Protein AF-A0A4D7AHK2-F1 (afdb_monomer_lite)

Secondary structure (DSSP, 8-state):
-HHHHHHHHHHHHHHHHHHT-SS--HHHHHHHHHHHHHHHHHHHHHHHHHS---TT-SSS-TTSSSS--S-TTS-----------S----SS------HHHHHHHHHHHHHHHHHH--SHHHHHHHHHHHHHHT--

Structure (mmCIF, N/CA/C/O backbone):
data_AF-A0A4D7AHK2-F1
#
_entry.id   AF-A0A4D7AHK2-F1
#
loop_
_atom_site.group_PDB
_atom_site.id
_atom_site.type_symbol
_atom_site.label_atom_id
_atom_site.label_alt_id
_atom_site.label_comp_id
_atom_site.label_asym_id
_atom_site.label_entity_id
_atom_site.label_seq_id
_atom_site.pdbx_PDB_ins_code
_atom_site.Cartn_x
_atom_site.Cartn_y
_atom_site.Cartn_z
_atom_site.occupancy
_atom_site.B_iso_or_equiv
_atom_site.auth_seq_id
_atom_site.auth_comp_id
_atom_site.auth_asym_id
_atom_site.auth_atom_id
_atom_site.pdbx_PDB_model_num
ATOM 1 N N . MET A 1 1 ? 18.228 0.785 9.293 1.00 65.75 1 MET A N 1
ATOM 2 C CA . MET A 1 1 ? 17.092 -0.030 9.765 1.00 65.75 1 MET A CA 1
ATOM 3 C C . MET A 1 1 ? 16.316 0.614 10.901 1.00 65.75 1 MET A C 1
ATOM 5 O O . MET A 1 1 ? 15.099 0.558 10.836 1.00 65.75 1 MET A O 1
ATOM 9 N N . GLU A 1 2 ? 16.960 1.262 11.881 1.00 77.50 2 GLU A N 1
ATOM 10 C CA . GLU A 1 2 ? 16.286 1.910 13.032 1.00 77.50 2 GLU A CA 1
ATOM 11 C C . GLU A 1 2 ? 15.077 2.778 12.631 1.00 77.50 2 GLU A C 1
ATOM 13 O O . GLU A 1 2 ? 13.980 2.563 13.126 1.00 77.50 2 GLU A O 1
ATOM 18 N N . TYR A 1 3 ? 15.211 3.618 11.600 1.00 87.62 3 TYR A N 1
ATOM 19 C CA . TYR A 1 3 ? 14.105 4.451 11.108 1.00 87.62 3 TYR A CA 1
ATOM 20 C C . TYR A 1 3 ? 12.855 3.685 10.628 1.00 87.62 3 TYR A C 1
ATOM 22 O O . TYR A 1 3 ? 11.749 4.209 10.745 1.00 87.62 3 TYR A O 1
ATOM 30 N N . LEU A 1 4 ? 13.001 2.476 10.068 1.00 88.38 4 LEU A N 1
ATOM 31 C CA . LEU A 1 4 ? 11.856 1.654 9.644 1.00 88.38 4 LEU A CA 1
ATOM 32 C C . LEU A 1 4 ? 11.177 0.992 10.845 1.00 88.38 4 LEU A C 1
ATOM 34 O O . LEU A 1 4 ? 9.948 0.946 10.894 1.00 88.38 4 LEU A O 1
ATOM 38 N N . TYR A 1 5 ? 11.965 0.542 11.825 1.00 88.50 5 TYR A N 1
ATOM 39 C CA . TYR A 1 5 ? 11.455 0.045 13.102 1.00 88.50 5 TYR A CA 1
ATOM 40 C C . TYR A 1 5 ? 10.688 1.150 13.851 1.00 88.50 5 TYR A C 1
ATOM 42 O O . TYR A 1 5 ? 9.548 0.927 14.258 1.00 88.50 5 TYR A O 1
ATOM 50 N N . ASP A 1 6 ? 11.241 2.364 13.921 1.00 93.25 6 ASP A N 1
ATOM 51 C CA . ASP A 1 6 ? 10.586 3.532 14.525 1.00 93.25 6 ASP A CA 1
ATOM 52 C C . ASP A 1 6 ? 9.291 3.911 13.799 1.00 93.25 6 ASP A C 1
ATOM 54 O O . ASP A 1 6 ? 8.287 4.274 14.418 1.00 93.25 6 ASP A O 1
ATOM 58 N N . LEU A 1 7 ? 9.301 3.853 12.462 1.00 94.25 7 LEU A N 1
ATOM 59 C CA . LEU A 1 7 ? 8.115 4.114 11.652 1.00 94.25 7 LEU A CA 1
ATOM 60 C C . LEU A 1 7 ? 7.030 3.072 11.928 1.00 94.25 7 LEU A C 1
ATOM 62 O O . LEU A 1 7 ? 5.875 3.440 12.140 1.00 94.25 7 LEU A O 1
ATOM 66 N N . LYS A 1 8 ? 7.396 1.786 11.963 1.00 92.50 8 LYS A N 1
ATOM 67 C CA . LYS A 1 8 ? 6.474 0.700 12.298 1.00 92.50 8 LYS A CA 1
ATOM 68 C C . LYS A 1 8 ? 5.869 0.902 13.684 1.00 92.50 8 LYS A C 1
ATOM 70 O O . LYS A 1 8 ? 4.656 0.794 13.827 1.00 92.50 8 LYS A O 1
ATOM 75 N N . GLU A 1 9 ? 6.681 1.235 14.685 1.00 94.88 9 GLU A N 1
ATOM 76 C CA . GLU A 1 9 ? 6.201 1.462 16.051 1.00 94.88 9 GLU A CA 1
ATOM 77 C C . GLU A 1 9 ? 5.181 2.608 16.111 1.00 94.88 9 GLU A C 1
ATOM 79 O O . GLU A 1 9 ? 4.125 2.465 16.727 1.00 94.88 9 GLU A O 1
ATOM 84 N N . LYS A 1 10 ? 5.449 3.725 15.422 1.00 96.69 10 LYS A N 1
ATOM 85 C CA . LYS A 1 10 ? 4.507 4.854 15.337 1.00 96.69 10 LYS A CA 1
ATOM 86 C C . LYS A 1 10 ? 3.188 4.455 14.678 1.00 96.69 10 LYS A C 1
ATOM 88 O O . LYS A 1 10 ? 2.130 4.817 15.180 1.00 96.69 10 LYS A O 1
ATOM 93 N N . LEU A 1 11 ? 3.242 3.688 13.589 1.00 95.44 11 LEU A N 1
ATOM 94 C CA . LEU A 1 11 ? 2.043 3.204 12.900 1.00 95.44 11 LEU A CA 1
ATOM 95 C C . LEU A 1 11 ? 1.234 2.226 13.766 1.00 95.44 11 LEU A C 1
ATOM 97 O O . LEU A 1 11 ? 0.007 2.283 13.755 1.00 95.44 11 LEU A O 1
ATOM 101 N N . CYS A 1 12 ? 1.899 1.356 14.531 1.00 95.38 12 CYS A N 1
ATOM 102 C CA . CYS A 1 12 ? 1.232 0.460 15.476 1.00 95.38 12 CYS A CA 1
ATOM 103 C C . CYS A 1 12 ? 0.538 1.237 16.601 1.00 95.38 12 CYS A C 1
ATOM 105 O O . CYS A 1 12 ? -0.609 0.932 16.910 1.00 95.38 12 CYS A O 1
ATOM 107 N N . LYS A 1 13 ? 1.189 2.263 17.166 1.00 96.19 13 LYS A N 1
ATOM 108 C CA . LYS A 1 13 ? 0.579 3.130 18.190 1.00 96.19 13 LYS A CA 1
ATOM 109 C C . LYS A 1 13 ? -0.664 3.840 17.664 1.00 96.19 13 LYS A C 1
ATOM 111 O O . LYS A 1 13 ? -1.705 3.790 18.305 1.00 96.19 13 LYS A O 1
ATOM 116 N N . GLU A 1 14 ? -0.586 4.418 16.468 1.00 95.81 14 GLU A N 1
ATOM 117 C CA . GLU A 1 14 ? -1.747 5.039 15.822 1.00 95.81 14 GLU A CA 1
ATOM 118 C C . GLU A 1 14 ? -2.889 4.019 15.654 1.00 95.81 14 GLU A C 1
ATOM 120 O O . GLU A 1 14 ? -4.042 4.295 15.976 1.00 95.81 14 GLU A O 1
ATOM 125 N N . LEU A 1 15 ? -2.580 2.799 15.200 1.00 94.56 15 LEU A N 1
ATOM 126 C CA . LEU A 1 15 ? -3.573 1.736 15.042 1.00 94.56 15 LEU A CA 1
ATOM 127 C C . LEU A 1 15 ? -4.212 1.322 16.381 1.00 94.56 15 LEU A C 1
ATOM 129 O O . LEU A 1 15 ? -5.415 1.054 16.421 1.00 94.56 15 LEU A O 1
ATOM 133 N N . GLU A 1 16 ? -3.439 1.292 17.469 1.00 93.62 16 GLU A N 1
ATOM 134 C CA . GLU A 1 16 ? -3.940 1.047 18.827 1.00 93.62 16 GLU A CA 1
ATOM 135 C C . GLU A 1 16 ? -4.907 2.146 19.287 1.00 93.62 16 GLU A C 1
ATOM 137 O O . GLU A 1 16 ? -5.943 1.830 19.877 1.00 93.62 16 GLU A O 1
ATOM 142 N N . GLU A 1 17 ? -4.636 3.414 18.967 1.00 94.75 17 GLU A N 1
ATOM 143 C CA . GLU A 1 17 ? -5.554 4.522 19.261 1.00 94.75 17 GLU A CA 1
ATOM 144 C C . GLU A 1 17 ? -6.895 4.349 18.538 1.00 94.75 17 GLU A C 1
ATOM 146 O O . GLU A 1 17 ? -7.957 4.531 19.141 1.00 94.75 17 GLU A O 1
ATOM 151 N N . TYR A 1 18 ? -6.877 3.923 17.268 1.00 92.88 18 TYR A N 1
ATOM 152 C CA . TYR A 1 18 ? -8.114 3.571 16.568 1.00 92.88 18 TYR A CA 1
ATOM 153 C C . TYR A 1 18 ? -8.799 2.363 17.210 1.00 92.88 18 TYR A C 1
ATOM 155 O O . TYR A 1 18 ? -10.011 2.401 17.399 1.00 92.88 18 TYR A O 1
ATOM 163 N N . ALA A 1 19 ? -8.060 1.320 17.592 1.00 89.06 19 ALA A N 1
ATOM 164 C CA . ALA A 1 19 ? -8.626 0.118 18.206 1.00 89.06 19 ALA A CA 1
ATOM 165 C C . ALA A 1 19 ? -9.321 0.388 19.555 1.00 89.06 19 ALA A C 1
ATOM 167 O O . ALA A 1 19 ? -10.253 -0.329 19.918 1.00 89.06 19 ALA A O 1
ATOM 168 N N . GLN A 1 20 ? -8.898 1.424 20.285 1.00 92.88 20 GLN A N 1
ATOM 169 C CA . GLN A 1 20 ? -9.521 1.848 21.542 1.00 92.88 20 GLN A CA 1
ATOM 170 C C . GLN A 1 20 ? -10.788 2.698 21.346 1.00 92.88 20 GLN A C 1
ATOM 172 O O . GLN A 1 20 ? -11.541 2.901 22.303 1.00 92.88 20 GLN A O 1
ATOM 177 N N . LYS A 1 21 ? -11.071 3.183 20.128 1.00 91.62 21 LYS A N 1
ATOM 178 C CA . LYS A 1 21 ? -12.322 3.897 19.839 1.00 91.62 21 LYS A CA 1
ATOM 179 C C . LYS A 1 21 ? -13.509 2.940 19.959 1.00 91.62 21 LYS A C 1
ATOM 181 O O . LYS A 1 21 ? -13.580 1.921 19.281 1.00 91.62 21 LYS A O 1
ATOM 186 N N . SER A 1 22 ? -14.491 3.309 20.780 1.00 81.12 22 SER A N 1
ATOM 187 C CA . SER A 1 22 ? -15.712 2.517 20.994 1.00 81.12 22 SER A CA 1
ATOM 188 C C . SER A 1 22 ? -16.659 2.505 19.790 1.00 81.12 22 SER A C 1
ATOM 190 O O . SER A 1 22 ? -17.385 1.535 19.599 1.00 81.12 22 SER A O 1
ATOM 192 N N . ASN A 1 23 ? -16.641 3.563 18.974 1.00 87.50 23 ASN A N 1
ATOM 193 C CA . ASN A 1 23 ? -17.404 3.680 17.736 1.00 87.50 23 ASN A CA 1
ATOM 194 C C . ASN A 1 23 ? -16.480 4.157 16.614 1.00 87.50 23 ASN A C 1
ATOM 196 O O . ASN A 1 23 ? -15.847 5.205 16.739 1.00 87.50 23 ASN A O 1
ATOM 200 N N . MET A 1 24 ? -16.445 3.406 15.516 1.00 91.75 24 MET A N 1
ATOM 201 C CA . MET A 1 24 ? -15.689 3.741 14.310 1.00 91.75 24 MET A CA 1
ATOM 202 C C . MET A 1 24 ? -16.652 4.155 13.201 1.00 91.75 24 MET A C 1
ATOM 204 O O . MET A 1 24 ? -17.626 3.453 12.920 1.00 91.75 24 MET A O 1
ATOM 208 N N . ASN A 1 25 ? -16.383 5.285 12.557 1.00 92.62 25 ASN A N 1
ATOM 209 C CA . ASN A 1 25 ? -17.070 5.673 11.331 1.00 92.62 25 ASN A CA 1
ATOM 210 C C . ASN A 1 25 ? -16.389 5.044 10.094 1.00 92.62 25 ASN A C 1
ATOM 212 O O . ASN A 1 25 ? -15.354 4.384 10.192 1.00 92.62 25 ASN A O 1
ATOM 216 N N . ALA A 1 26 ? -16.966 5.241 8.905 1.00 93.81 26 ALA A N 1
ATOM 217 C CA . ALA A 1 26 ? -16.409 4.690 7.666 1.00 93.81 26 ALA A CA 1
ATOM 218 C C . ALA A 1 26 ? -14.984 5.199 7.360 1.00 93.81 26 ALA A C 1
ATOM 220 O O . ALA A 1 26 ? -14.163 4.441 6.850 1.00 93.81 26 ALA A O 1
ATOM 221 N N . GLY A 1 27 ? -14.680 6.451 7.710 1.00 94.94 27 GLY A N 1
ATOM 222 C CA . GLY A 1 27 ? -13.342 7.026 7.571 1.00 94.94 27 GLY A CA 1
ATOM 223 C C . GLY A 1 27 ? -12.335 6.426 8.555 1.00 94.94 27 GLY A C 1
ATOM 224 O O . GLY A 1 27 ? -11.201 6.160 8.168 1.00 94.94 27 GLY A O 1
ATOM 225 N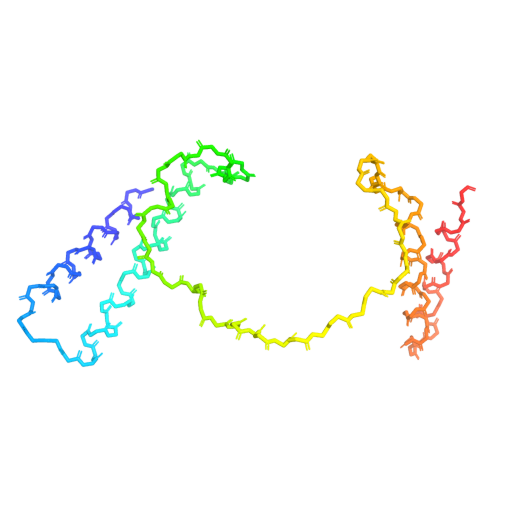 N . ASP A 1 28 ? -12.748 6.134 9.793 1.00 94.38 28 ASP A N 1
ATOM 226 C CA . ASP A 1 28 ? -11.912 5.426 10.770 1.00 94.38 28 ASP A CA 1
ATOM 227 C C . ASP A 1 28 ? -11.555 4.023 10.253 1.00 94.38 28 ASP A C 1
ATOM 229 O O . ASP A 1 28 ? -10.396 3.618 10.315 1.00 94.38 28 ASP A O 1
ATOM 233 N N . LEU A 1 29 ? -12.525 3.298 9.683 1.00 94.44 29 LEU A N 1
ATOM 234 C CA . LEU A 1 29 ? -12.292 1.973 9.096 1.00 94.44 29 LEU A CA 1
ATOM 235 C C . LEU A 1 29 ? -11.338 2.030 7.893 1.00 94.44 29 LEU A C 1
ATOM 237 O O . LEU A 1 29 ? -10.470 1.167 7.751 1.00 94.44 29 LEU A O 1
ATOM 241 N N . GLU A 1 30 ? -11.465 3.050 7.041 1.00 94.69 30 GLU A N 1
ATOM 242 C CA . GLU A 1 30 ? -10.546 3.268 5.922 1.00 94.69 30 GLU A CA 1
ATOM 243 C C . GLU A 1 30 ? -9.123 3.582 6.412 1.00 94.69 30 GLU A C 1
ATOM 245 O O . GLU A 1 30 ? -8.149 3.055 5.867 1.00 94.69 30 GLU A O 1
ATOM 250 N N . MET A 1 31 ? -8.986 4.391 7.468 1.00 95.88 31 MET A N 1
ATOM 251 C CA . MET A 1 31 ? -7.687 4.688 8.076 1.00 95.88 31 MET A CA 1
ATOM 252 C C . MET A 1 31 ? -7.053 3.449 8.706 1.00 95.88 31 MET A C 1
ATOM 254 O O . MET A 1 31 ? -5.889 3.169 8.430 1.00 95.88 31 MET A O 1
ATOM 258 N N . VAL A 1 32 ? -7.813 2.655 9.463 1.00 95.44 32 VAL A N 1
ATOM 259 C CA . VAL A 1 32 ? -7.359 1.369 10.022 1.00 95.44 32 VAL A CA 1
ATOM 260 C C . VAL A 1 32 ? -6.843 0.438 8.923 1.00 95.44 32 VAL A C 1
ATOM 262 O O . VAL A 1 32 ? -5.771 -0.158 9.063 1.00 95.44 32 VAL A O 1
ATOM 265 N N . HIS A 1 33 ? -7.566 0.341 7.805 1.00 94.19 33 HIS A N 1
ATOM 266 C CA . HIS A 1 33 ? -7.156 -0.474 6.664 1.00 94.19 33 HIS A CA 1
ATOM 267 C C . HIS A 1 33 ? -5.825 0.006 6.065 1.00 94.19 33 HIS A C 1
ATOM 269 O O . HIS A 1 33 ? -4.897 -0.794 5.923 1.00 94.19 33 HIS A O 1
ATOM 275 N N . LYS A 1 34 ? -5.695 1.312 5.795 1.00 96.56 34 LYS A N 1
ATOM 276 C CA . LYS A 1 34 ? -4.464 1.919 5.259 1.00 96.56 34 LYS A CA 1
ATOM 277 C C . LYS A 1 34 ? -3.272 1.764 6.203 1.00 96.56 34 LYS A C 1
ATOM 279 O O . LYS A 1 34 ? -2.174 1.445 5.745 1.00 96.56 34 LYS A O 1
ATOM 284 N N . LEU A 1 35 ? -3.474 1.968 7.506 1.00 95.44 35 LEU A N 1
ATOM 285 C CA . LEU A 1 35 ? -2.439 1.787 8.527 1.00 95.44 35 LEU A CA 1
ATOM 286 C C . LEU A 1 35 ? -1.953 0.337 8.550 1.00 95.44 35 LEU A C 1
ATOM 288 O O . LEU A 1 35 ? -0.752 0.091 8.460 1.00 95.44 35 LEU A O 1
ATOM 292 N N . THR A 1 36 ? -2.880 -0.623 8.572 1.00 94.88 36 THR A N 1
ATOM 293 C CA . THR A 1 36 ? -2.552 -2.057 8.573 1.00 94.88 36 THR A CA 1
ATOM 294 C C . THR A 1 36 ? -1.778 -2.465 7.317 1.00 94.88 36 THR A C 1
ATOM 296 O O . THR A 1 36 ? -0.780 -3.181 7.409 1.00 94.88 36 THR A O 1
ATOM 299 N N . ASP A 1 37 ? -2.187 -1.991 6.138 1.00 95.50 37 ASP A N 1
ATOM 300 C CA . ASP A 1 37 ? -1.473 -2.283 4.890 1.00 95.50 37 ASP A CA 1
ATOM 301 C C . ASP A 1 37 ? -0.084 -1.640 4.847 1.00 95.50 37 ASP A C 1
ATOM 303 O O . ASP A 1 37 ? 0.873 -2.261 4.379 1.00 95.50 37 ASP A O 1
ATOM 307 N N . THR A 1 38 ? 0.057 -0.431 5.388 1.00 95.12 38 THR A N 1
ATOM 308 C CA . THR A 1 38 ? 1.356 0.248 5.475 1.00 95.12 38 THR A CA 1
ATOM 309 C C . THR A 1 38 ? 2.300 -0.492 6.422 1.00 95.12 38 THR A C 1
ATOM 311 O O . THR A 1 38 ? 3.447 -0.736 6.051 1.00 95.12 38 THR A O 1
ATOM 314 N N . ILE A 1 39 ? 1.818 -0.940 7.588 1.00 93.62 39 ILE A N 1
ATOM 315 C CA . ILE A 1 39 ? 2.589 -1.773 8.528 1.00 93.62 39 ILE A CA 1
ATOM 316 C C . ILE A 1 39 ? 3.058 -3.058 7.837 1.00 93.62 39 ILE A C 1
ATOM 318 O O . ILE A 1 39 ? 4.244 -3.380 7.879 1.00 93.62 39 ILE A O 1
ATOM 322 N N . LYS A 1 40 ? 2.164 -3.751 7.115 1.00 95.56 40 LYS A N 1
ATOM 323 C CA . LYS A 1 40 ? 2.528 -4.952 6.343 1.00 95.56 40 LYS A CA 1
ATOM 324 C C . LYS A 1 40 ? 3.605 -4.675 5.298 1.00 95.56 40 LYS A C 1
ATOM 326 O O . LYS A 1 40 ? 4.438 -5.541 5.044 1.00 95.56 40 LYS A O 1
ATOM 331 N N . ASN A 1 41 ? 3.572 -3.515 4.649 1.00 92.94 41 ASN A N 1
ATOM 332 C CA . ASN A 1 41 ? 4.581 -3.154 3.658 1.00 92.94 41 ASN A CA 1
ATOM 333 C C . ASN A 1 41 ? 5.938 -2.875 4.310 1.00 92.94 41 ASN A C 1
ATOM 335 O O . ASN A 1 41 ? 6.948 -3.343 3.792 1.00 92.94 41 ASN A O 1
ATOM 339 N N . VAL A 1 42 ? 5.960 -2.192 5.459 1.00 91.31 42 VAL A N 1
ATOM 340 C CA . VAL A 1 42 ? 7.184 -1.988 6.249 1.00 91.31 42 VAL A CA 1
ATOM 341 C C . VAL A 1 42 ? 7.770 -3.334 6.685 1.00 91.31 42 VAL A C 1
ATOM 343 O O . VAL A 1 42 ? 8.949 -3.581 6.450 1.00 91.31 42 VAL A O 1
ATOM 346 N N . ASP A 1 43 ? 6.939 -4.251 7.185 1.00 87.38 43 ASP A N 1
ATOM 347 C CA . ASP A 1 43 ? 7.367 -5.607 7.553 1.00 87.38 43 ASP A CA 1
ATOM 348 C C . ASP A 1 43 ? 7.962 -6.384 6.376 1.00 87.38 43 ASP A C 1
ATOM 350 O O . ASP A 1 43 ? 8.984 -7.050 6.521 1.00 87.38 43 ASP A O 1
ATOM 354 N N . LYS A 1 44 ? 7.363 -6.280 5.185 1.00 90.62 44 LYS A N 1
ATOM 355 C CA . LYS A 1 44 ? 7.921 -6.893 3.970 1.00 90.62 44 LYS A CA 1
ATOM 356 C C . LYS A 1 44 ? 9.283 -6.316 3.603 1.00 90.62 44 LYS A C 1
ATOM 358 O O . LYS A 1 44 ? 10.159 -7.088 3.235 1.00 90.62 44 LYS A O 1
ATOM 363 N N . ILE A 1 45 ? 9.463 -4.997 3.683 1.00 87.25 45 ILE A N 1
ATOM 364 C CA . ILE A 1 45 ? 10.751 -4.351 3.388 1.00 87.25 45 ILE A CA 1
ATOM 365 C C . ILE A 1 45 ? 11.812 -4.849 4.370 1.00 87.25 45 ILE A C 1
ATOM 367 O O . ILE A 1 45 ? 12.853 -5.333 3.940 1.00 87.25 45 ILE A O 1
ATOM 371 N N . MET A 1 46 ? 11.504 -4.840 5.667 1.00 83.12 46 MET A N 1
ATOM 372 C CA . MET A 1 46 ? 12.423 -5.305 6.705 1.00 83.12 46 MET A CA 1
ATOM 373 C C . MET A 1 46 ? 12.797 -6.784 6.526 1.00 83.12 46 MET A C 1
ATOM 375 O O . MET A 1 46 ? 13.970 -7.135 6.618 1.00 83.12 46 MET A O 1
ATOM 379 N N . MET A 1 47 ? 11.825 -7.642 6.184 1.00 80.56 47 MET A N 1
ATOM 380 C CA . MET A 1 47 ? 12.077 -9.054 5.867 1.00 80.56 47 MET A CA 1
ATOM 381 C C . MET A 1 47 ? 12.957 -9.241 4.621 1.00 80.56 47 MET A C 1
ATOM 383 O O . MET A 1 47 ? 13.788 -10.145 4.594 1.00 80.56 47 MET A O 1
ATOM 387 N N . LEU A 1 48 ? 12.793 -8.406 3.590 1.00 76.69 48 LEU A N 1
ATOM 388 C CA . LEU A 1 48 ? 13.620 -8.458 2.379 1.00 76.69 48 LEU A CA 1
ATOM 389 C C . LEU A 1 48 ? 15.050 -7.952 2.620 1.00 76.69 48 LEU A C 1
ATOM 391 O O . LEU A 1 48 ? 15.973 -8.412 1.948 1.00 76.69 48 LEU A O 1
ATOM 395 N N . GLU A 1 49 ? 15.234 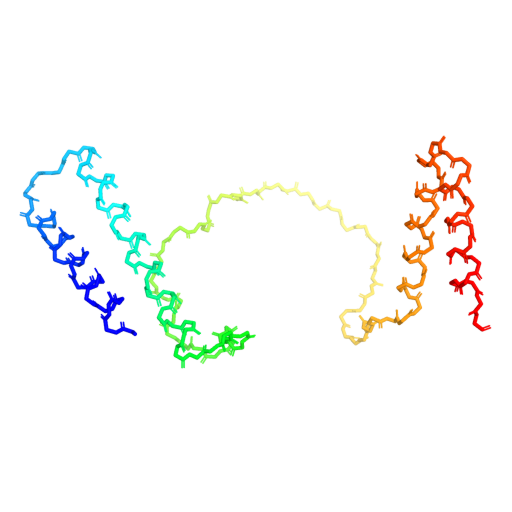-7.022 3.557 1.00 67.19 49 GLU A N 1
ATOM 396 C CA . GLU A 1 49 ? 16.537 -6.444 3.907 1.00 67.19 49 GLU A CA 1
ATOM 397 C C . GLU A 1 49 ? 17.362 -7.354 4.835 1.00 67.19 49 GLU A C 1
ATOM 399 O O . GLU A 1 49 ? 18.585 -7.394 4.706 1.00 67.19 49 GLU A O 1
ATOM 404 N N . GLU A 1 50 ? 16.723 -8.127 5.723 1.00 60.31 50 GLU A N 1
ATOM 405 C CA . GLU A 1 50 ? 17.409 -9.080 6.620 1.00 60.31 50 GLU A CA 1
ATOM 406 C C . GLU A 1 50 ? 17.713 -10.446 5.974 1.00 60.31 50 GLU A C 1
ATOM 408 O O . GLU A 1 50 ? 18.554 -11.197 6.470 1.00 60.31 50 GLU A O 1
ATOM 413 N N . GLY A 1 51 ? 17.089 -10.772 4.841 1.00 57.81 51 GLY A N 1
ATOM 414 C CA . GLY A 1 51 ? 17.295 -12.042 4.149 1.00 57.81 51 GLY A CA 1
ATOM 415 C C . GLY A 1 51 ? 16.722 -11.996 2.744 1.00 57.81 51 GLY A C 1
ATOM 416 O O . GLY A 1 51 ? 15.561 -12.337 2.526 1.00 57.81 51 GLY A O 1
ATOM 417 N N . GLY A 1 52 ? 17.548 -11.554 1.793 1.00 49.62 52 GLY A N 1
ATOM 418 C CA . GLY A 1 52 ? 17.176 -11.408 0.390 1.00 49.62 52 GLY A CA 1
ATOM 419 C C . GLY A 1 52 ? 16.415 -12.621 -0.151 1.00 49.62 52 GLY A C 1
ATOM 420 O O . GLY A 1 52 ? 16.853 -13.753 0.002 1.00 49.62 52 GLY A O 1
ATOM 421 N N . TYR A 1 53 ? 15.274 -12.348 -0.789 1.00 41.72 53 TYR A N 1
ATOM 422 C CA . TYR A 1 53 ? 14.501 -13.253 -1.645 1.00 41.72 53 TYR A CA 1
ATOM 423 C C . TYR A 1 53 ? 14.571 -14.741 -1.253 1.00 41.72 53 TYR A C 1
ATOM 425 O O . TYR A 1 53 ? 15.223 -15.552 -1.913 1.00 41.72 53 TYR A O 1
ATOM 433 N N . SER A 1 54 ? 13.812 -15.140 -0.233 1.00 50.19 54 SER A N 1
ATOM 434 C CA . SER A 1 54 ? 13.456 -16.549 -0.045 1.00 50.19 54 SER A CA 1
ATOM 435 C C . SER A 1 54 ? 12.507 -16.985 -1.163 1.00 50.19 54 SER A C 1
ATOM 437 O O . SER A 1 54 ? 11.314 -17.181 -0.956 1.00 50.19 54 SER A O 1
ATOM 439 N N . GLN A 1 55 ? 13.051 -17.207 -2.358 1.00 48.94 55 GLN A N 1
ATOM 440 C CA . GLN A 1 55 ? 12.402 -17.925 -3.457 1.00 48.94 55 GLN A CA 1
ATOM 441 C C . GLN A 1 55 ? 12.165 -19.419 -3.117 1.00 48.94 55 GLN A C 1
ATOM 443 O O . GLN A 1 55 ? 11.882 -20.221 -3.998 1.00 48.94 55 GLN A O 1
ATOM 448 N N . ALA A 1 56 ? 12.294 -19.810 -1.843 1.00 44.12 56 ALA A N 1
ATOM 449 C CA . ALA A 1 56 ? 12.340 -21.190 -1.376 1.00 44.12 56 ALA A CA 1
ATOM 450 C C . ALA A 1 56 ? 11.716 -21.381 0.024 1.00 44.12 56 ALA A C 1
ATOM 452 O O . ALA A 1 56 ? 12.223 -22.168 0.816 1.00 44.12 56 ALA A O 1
ATOM 453 N N . ALA A 1 57 ? 10.640 -20.662 0.366 1.00 44.75 57 ALA A N 1
ATOM 454 C CA . ALA A 1 57 ? 9.964 -20.832 1.662 1.00 44.75 57 ALA A CA 1
ATOM 455 C C . ALA A 1 57 ? 8.443 -21.064 1.568 1.00 44.75 57 ALA A C 1
ATOM 457 O O . ALA A 1 57 ? 7.719 -20.747 2.507 1.00 44.75 57 ALA A O 1
ATOM 458 N N . ASP A 1 58 ? 7.959 -21.660 0.474 1.00 47.25 58 ASP A N 1
ATOM 459 C CA . ASP A 1 58 ? 6.602 -22.233 0.406 1.00 47.25 58 ASP A CA 1
ATOM 460 C C . ASP A 1 58 ? 6.645 -23.725 0.053 1.00 47.25 58 ASP A C 1
ATOM 462 O O . ASP A 1 58 ? 6.028 -24.176 -0.905 1.00 47.25 58 ASP A O 1
ATOM 466 N N . MET A 1 59 ? 7.434 -24.504 0.800 1.00 45.72 59 MET A N 1
ATOM 467 C CA . MET A 1 59 ? 7.339 -25.970 0.741 1.00 45.72 59 MET A CA 1
ATOM 468 C C . MET A 1 59 ? 7.626 -26.696 2.061 1.00 45.72 59 MET A C 1
ATOM 470 O O . MET A 1 59 ? 7.681 -27.917 2.034 1.00 45.72 59 MET A O 1
ATOM 474 N N . ASP A 1 60 ? 7.794 -26.014 3.208 1.00 43.09 60 ASP A N 1
ATOM 475 C CA . ASP A 1 60 ? 7.946 -26.746 4.485 1.00 43.09 60 ASP A CA 1
ATOM 476 C C . ASP A 1 60 ? 7.747 -25.910 5.769 1.00 43.09 60 ASP A C 1
ATOM 478 O O . ASP A 1 60 ? 8.493 -26.026 6.740 1.00 43.09 60 ASP A O 1
ATOM 482 N N . SER A 1 61 ? 6.721 -25.050 5.820 1.00 39.09 61 SER A N 1
ATOM 483 C CA . SER A 1 61 ? 6.259 -24.485 7.101 1.00 39.09 61 SER A CA 1
ATOM 484 C C . SER A 1 61 ? 4.882 -25.048 7.466 1.00 39.09 61 SER A C 1
ATOM 486 O O . SER A 1 61 ? 3.869 -24.588 6.930 1.00 39.09 61 SER A O 1
ATOM 488 N N . PRO A 1 62 ? 4.795 -26.017 8.399 1.00 48.56 62 PRO A N 1
ATOM 489 C CA . PRO A 1 62 ? 3.532 -26.619 8.834 1.00 48.56 62 PRO A CA 1
ATOM 490 C C . PRO A 1 62 ? 2.581 -25.684 9.602 1.00 48.56 62 PRO A C 1
ATOM 492 O O . PRO A 1 62 ? 1.600 -26.162 10.165 1.00 48.56 62 PRO A O 1
ATOM 495 N N . SER A 1 63 ? 2.840 -24.372 9.676 1.00 48.38 63 SER A N 1
ATOM 496 C CA . SER A 1 63 ? 2.118 -23.484 10.597 1.00 48.38 63 SER A CA 1
ATOM 497 C C . SER A 1 63 ? 1.601 -22.169 9.995 1.00 48.38 63 SER A C 1
ATOM 499 O O . SER A 1 63 ? 1.291 -21.246 10.748 1.00 48.38 63 SER A O 1
ATOM 501 N N . SER A 1 64 ? 1.435 -22.085 8.669 1.00 44.53 64 SER A N 1
ATOM 502 C CA . SER A 1 64 ? 0.963 -20.855 7.993 1.00 44.53 64 SER A CA 1
ATOM 503 C C . SER A 1 64 ? -0.411 -20.957 7.314 1.00 44.53 64 SER A C 1
ATOM 505 O O . SER A 1 64 ? -0.896 -19.958 6.794 1.00 44.53 64 SER A O 1
ATOM 507 N N . TYR A 1 65 ? -1.067 -22.126 7.311 1.00 43.94 65 TYR A N 1
ATOM 508 C CA . TYR A 1 65 ? -2.287 -22.359 6.510 1.00 43.94 65 TYR A CA 1
ATOM 509 C C . TYR A 1 65 ? -3.563 -22.677 7.311 1.00 43.94 65 TYR A C 1
ATOM 511 O O . TYR A 1 65 ? -4.555 -23.121 6.737 1.00 43.94 65 TYR A O 1
ATOM 519 N N . ALA A 1 66 ? -3.596 -22.431 8.624 1.00 45.34 66 ALA A N 1
ATOM 520 C CA . ALA A 1 66 ? -4.727 -22.840 9.471 1.00 45.34 66 ALA A CA 1
ATOM 521 C C . ALA A 1 66 ? -5.522 -21.693 10.122 1.00 45.34 66 ALA A C 1
ATOM 523 O O . ALA A 1 66 ? -6.198 -21.910 11.127 1.00 45.34 66 ALA A O 1
ATOM 524 N N . ARG A 1 67 ? -5.508 -20.475 9.568 1.00 45.28 67 ARG A N 1
ATOM 525 C CA . ARG A 1 67 ? -6.461 -19.436 9.996 1.00 45.28 67 ARG A CA 1
ATOM 526 C C . ARG A 1 67 ? -7.067 -18.746 8.788 1.00 45.28 67 ARG A C 1
ATOM 528 O O . ARG A 1 67 ? -6.512 -17.809 8.229 1.00 45.28 67 ARG A O 1
ATOM 535 N N . GLY A 1 68 ? -8.192 -19.309 8.357 1.00 50.50 68 GLY A N 1
ATOM 536 C CA . GLY A 1 68 ? -8.914 -18.892 7.171 1.00 50.50 68 GLY A CA 1
ATOM 537 C C . GLY A 1 68 ? -9.324 -17.424 7.192 1.00 50.50 68 GLY A C 1
ATOM 538 O O . GLY A 1 68 ? -9.699 -16.882 8.226 1.00 50.50 68 GLY A O 1
ATOM 539 N N . SER A 1 69 ? -9.324 -16.810 6.015 1.00 45.69 69 SER A N 1
ATOM 540 C CA . SER A 1 69 ? -10.540 -16.315 5.359 1.00 45.69 69 SER A CA 1
ATOM 541 C C . SER A 1 69 ? -10.155 -15.587 4.065 1.00 45.69 69 SER A C 1
ATOM 543 O O . SER A 1 69 ? -9.092 -14.981 3.998 1.00 45.69 69 SER A O 1
ATOM 545 N N . SER A 1 70 ? -11.050 -15.622 3.070 1.00 47.22 70 SER A N 1
ATOM 546 C CA . SER A 1 70 ? -10.954 -15.071 1.698 1.00 47.22 70 SER A CA 1
ATOM 547 C C . SER A 1 70 ? -9.957 -15.828 0.797 1.00 47.22 70 SER A C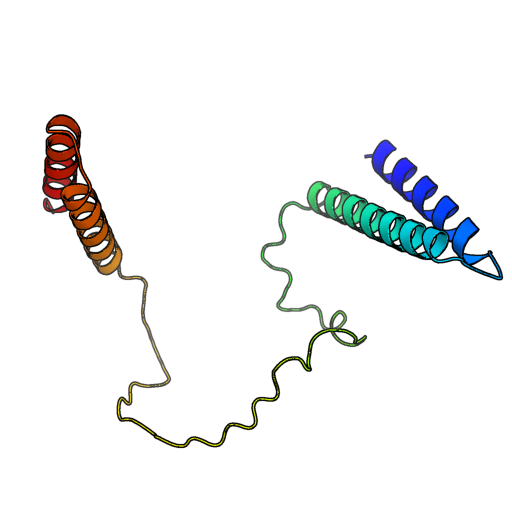 1
ATOM 549 O O . SER A 1 70 ? -8.758 -15.745 0.982 1.00 47.22 70 SER A O 1
ATOM 551 N N . TYR A 1 71 ? -10.341 -16.720 -0.127 1.00 45.81 71 TYR A N 1
ATOM 552 C CA . TYR A 1 71 ? -11.102 -16.470 -1.366 1.00 45.81 71 TYR A CA 1
ATOM 553 C C . TYR A 1 71 ? -11.718 -17.766 -1.968 1.00 45.81 71 TYR A C 1
ATOM 555 O O . TYR A 1 71 ? -12.012 -17.840 -3.157 1.00 45.81 71 TYR A O 1
ATOM 563 N N . ALA A 1 72 ? -11.945 -18.816 -1.173 1.00 44.91 72 ALA A N 1
ATOM 564 C CA . ALA A 1 72 ? -12.256 -20.165 -1.681 1.00 44.91 72 ALA A CA 1
ATOM 565 C C . ALA A 1 72 ? -13.653 -20.378 -2.329 1.00 44.91 72 ALA A C 1
ATOM 567 O O . ALA A 1 72 ? -13.993 -21.510 -2.664 1.00 44.91 72 ALA A O 1
ATOM 568 N N . ASN A 1 73 ? -14.486 -19.344 -2.518 1.00 46.09 73 ASN A N 1
ATOM 569 C CA . ASN A 1 73 ? -15.866 -19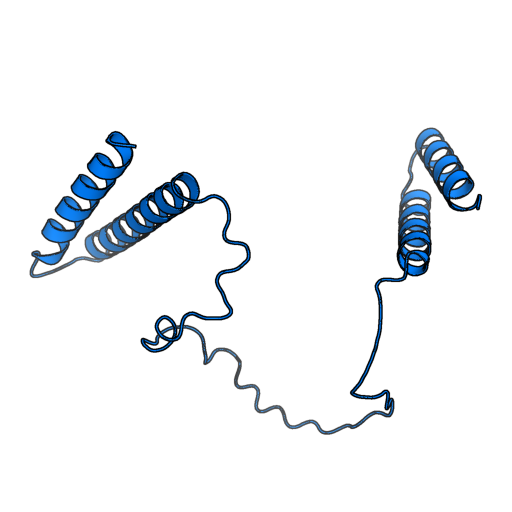.504 -3.017 1.00 46.09 73 ASN A CA 1
ATOM 570 C C . ASN A 1 73 ? -16.315 -18.427 -4.027 1.00 46.09 73 ASN A C 1
ATOM 572 O O . ASN A 1 73 ? -17.438 -17.930 -3.970 1.00 46.09 73 ASN A O 1
ATOM 576 N N . ARG A 1 74 ? -15.477 -18.089 -5.012 1.00 49.28 74 ARG A N 1
ATOM 577 C CA . ARG A 1 74 ? -15.927 -17.414 -6.246 1.00 49.28 74 ARG A CA 1
ATOM 578 C C . ARG A 1 74 ? -15.626 -18.325 -7.430 1.00 49.28 74 ARG A C 1
ATOM 580 O O . ARG A 1 74 ? -14.546 -18.264 -7.994 1.00 49.28 74 ARG A O 1
ATOM 587 N N . GLY A 1 75 ? -16.571 -19.203 -7.760 1.00 47.91 75 GLY A N 1
ATOM 588 C CA . GLY A 1 75 ? -16.439 -20.093 -8.919 1.00 47.91 75 GLY A CA 1
ATOM 589 C C . GLY A 1 75 ? -16.858 -21.539 -8.685 1.00 47.91 75 GLY A C 1
ATOM 590 O O . GLY A 1 75 ? -16.336 -22.428 -9.350 1.00 47.91 75 GLY A O 1
ATOM 591 N N . LYS A 1 76 ? -17.804 -21.806 -7.770 1.00 45.59 76 LYS A N 1
ATOM 592 C CA . LYS A 1 76 ? -18.549 -23.075 -7.756 1.00 45.59 76 LYS A CA 1
ATOM 593 C C . LYS A 1 76 ? -19.388 -23.170 -9.038 1.00 45.59 76 LYS A C 1
ATOM 595 O O . LYS A 1 76 ? -20.594 -22.951 -9.031 1.00 45.59 76 LYS A O 1
ATOM 600 N N . HIS A 1 77 ? -18.729 -23.460 -10.153 1.00 40.12 77 HIS A N 1
ATOM 601 C CA . HIS A 1 77 ? -19.365 -23.859 -11.392 1.00 40.12 77 HIS A CA 1
ATOM 602 C C . HIS A 1 77 ? -19.668 -25.349 -11.286 1.00 40.12 77 HIS A C 1
ATOM 604 O O . HIS A 1 77 ? -18.841 -26.196 -11.607 1.00 40.12 77 HIS A O 1
ATOM 610 N N . TYR A 1 78 ? -20.881 -25.678 -10.852 1.00 46.88 78 TYR A N 1
ATOM 611 C CA . TYR A 1 78 ? -21.461 -26.988 -11.130 1.00 46.88 78 TYR A CA 1
ATOM 612 C C . TYR A 1 78 ? -21.969 -26.993 -12.575 1.00 46.88 78 TYR A C 1
ATOM 614 O O . TYR A 1 78 ? -23.169 -27.084 -12.821 1.00 46.88 78 TYR A O 1
ATOM 622 N N . VAL A 1 79 ? -21.068 -26.848 -13.549 1.00 44.75 79 VAL A N 1
ATOM 623 C CA . VAL A 1 79 ? -21.425 -27.064 -14.954 1.00 44.75 79 VAL A CA 1
ATOM 624 C C . VAL A 1 79 ? -20.971 -28.461 -15.337 1.00 44.75 79 VAL A C 1
ATOM 626 O O . VAL A 1 79 ? -19.871 -28.713 -15.813 1.00 44.75 79 VAL A O 1
ATOM 629 N N . ARG A 1 80 ? -21.887 -29.376 -15.037 1.00 53.16 80 ARG A N 1
ATOM 630 C CA . ARG A 1 80 ? -22.154 -30.626 -15.740 1.00 53.16 80 ARG A CA 1
ATOM 631 C C . ARG A 1 80 ? -21.751 -30.524 -17.220 1.00 53.16 80 ARG A C 1
ATOM 633 O O . ARG A 1 80 ? -22.330 -29.732 -17.955 1.00 53.16 80 ARG A O 1
ATOM 640 N N . GLY A 1 81 ? -20.799 -31.348 -17.649 1.00 41.19 81 GLY A N 1
ATOM 641 C CA . GLY A 1 81 ? -20.346 -31.371 -19.040 1.00 41.19 81 GLY A CA 1
ATOM 642 C C . GLY A 1 81 ? -19.231 -32.379 -19.274 1.00 41.19 81 GLY A C 1
ATOM 643 O O . GLY A 1 81 ? -18.099 -32.008 -19.549 1.00 41.19 81 GLY A O 1
ATOM 644 N N . HIS A 1 82 ? -19.557 -33.663 -19.134 1.00 49.50 82 HIS A N 1
ATOM 645 C CA . HIS A 1 8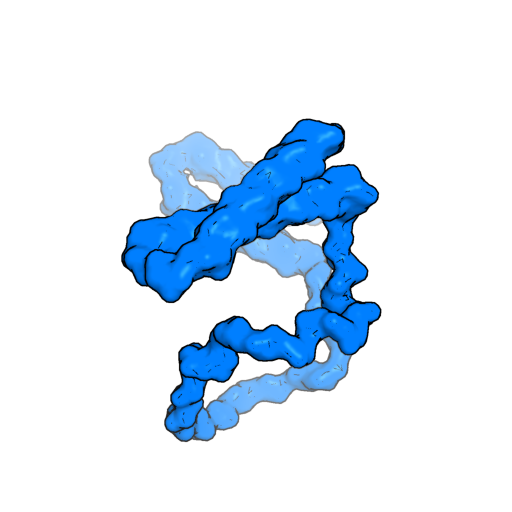2 ? -18.747 -34.751 -19.665 1.00 49.50 82 HIS A CA 1
ATOM 646 C C . HIS A 1 82 ? -18.607 -34.590 -21.182 1.00 49.50 82 HIS A C 1
ATOM 648 O O . HIS A 1 82 ? -19.613 -34.700 -21.869 1.00 49.50 82 HIS A O 1
ATOM 654 N N . TYR A 1 83 ? -17.385 -34.412 -21.683 1.00 38.28 83 TYR A N 1
ATOM 655 C CA . TYR A 1 83 ? -16.895 -35.144 -22.851 1.00 38.28 83 TYR A CA 1
ATOM 656 C C . TYR A 1 83 ? -15.396 -35.359 -22.687 1.00 38.28 83 TYR A C 1
ATOM 658 O O . TYR A 1 83 ? -14.579 -34.462 -22.881 1.00 38.28 83 TYR A O 1
ATOM 666 N N . SER A 1 84 ? -15.052 -36.591 -22.332 1.00 48.16 84 SER A N 1
ATOM 667 C CA . SER A 1 84 ? -13.776 -37.185 -22.688 1.00 48.16 84 SER A CA 1
ATOM 668 C C . SER A 1 84 ? -13.613 -37.051 -24.202 1.00 48.16 84 SER A C 1
ATOM 670 O O . SER A 1 84 ? -14.341 -37.693 -24.957 1.00 48.16 84 SER A O 1
ATOM 672 N N . ARG A 1 85 ? -12.689 -36.200 -24.649 1.00 40.69 85 ARG A N 1
ATOM 673 C CA . ARG A 1 85 ? -12.176 -36.241 -26.016 1.00 40.69 85 ARG A CA 1
ATOM 674 C C . ARG A 1 85 ? -10.721 -36.665 -25.933 1.00 40.69 85 ARG A C 1
ATOM 676 O O . ARG A 1 85 ? -9.857 -35.867 -25.603 1.00 40.69 85 ARG A O 1
ATOM 683 N N . ASP A 1 86 ? -10.562 -37.973 -26.093 1.00 45.50 86 ASP A N 1
ATOM 684 C CA . ASP A 1 86 ? -9.442 -38.677 -26.710 1.00 45.50 86 ASP A CA 1
ATOM 685 C C . ASP A 1 86 ? -8.104 -37.928 -26.792 1.00 45.50 86 ASP A C 1
ATOM 687 O O . ASP A 1 86 ? -7.959 -36.948 -27.522 1.00 45.50 86 ASP A O 1
ATOM 691 N N . GLY A 1 87 ? -7.112 -38.437 -26.066 1.00 39.66 87 GLY A N 1
ATOM 692 C CA . GLY A 1 87 ? -5.741 -37.945 -26.135 1.00 39.66 87 GLY A CA 1
ATOM 693 C C . GLY A 1 87 ? -4.924 -38.383 -24.933 1.00 39.66 87 GLY A C 1
ATOM 694 O O . GLY A 1 87 ? -4.387 -37.553 -24.207 1.00 39.66 87 GLY A O 1
ATOM 695 N N . GLY A 1 88 ? -4.895 -39.690 -24.668 1.00 48.31 88 GLY A N 1
ATOM 696 C CA . GLY A 1 88 ? -4.052 -40.247 -23.622 1.00 48.31 88 GLY A CA 1
ATOM 697 C C . GLY A 1 88 ? -2.579 -40.006 -23.928 1.00 48.31 88 GLY A C 1
ATOM 698 O O . GLY A 1 88 ? -2.064 -40.580 -24.876 1.00 48.31 88 GLY A O 1
ATOM 699 N N . TYR A 1 89 ? -1.905 -39.231 -23.079 1.00 39.56 89 TYR A N 1
ATOM 700 C CA . TYR A 1 89 ? -0.473 -39.377 -22.844 1.00 39.56 89 TYR A CA 1
ATOM 701 C C . TYR A 1 89 ? -0.185 -39.259 -21.347 1.00 39.56 89 TYR A C 1
ATOM 703 O O . TYR A 1 89 ? -0.388 -38.227 -20.713 1.00 39.56 89 TYR A O 1
ATOM 711 N N . SER A 1 90 ? 0.202 -40.415 -20.814 1.00 39.97 90 SER A N 1
ATOM 712 C CA . SER A 1 90 ? 0.952 -40.700 -19.599 1.00 39.97 90 SER A CA 1
ATOM 713 C C . SER A 1 90 ? 1.267 -39.550 -18.639 1.00 39.97 90 SER A C 1
ATOM 715 O O . SER A 1 90 ? 2.166 -38.738 -18.834 1.00 39.97 90 SER A O 1
ATOM 717 N N . ARG A 1 91 ? 0.618 -39.659 -17.477 1.00 49.88 91 ARG A N 1
ATOM 718 C CA . ARG A 1 91 ? 1.287 -39.672 -16.170 1.00 49.88 91 ARG A CA 1
ATOM 719 C C . ARG A 1 91 ? 2.631 -40.415 -16.301 1.00 49.88 91 ARG A C 1
ATOM 721 O O . ARG A 1 91 ? 2.651 -41.491 -16.887 1.00 49.88 91 ARG A O 1
ATOM 728 N N . ASP A 1 92 ? 3.698 -39.830 -15.764 1.00 46.81 92 ASP A N 1
ATOM 729 C CA . ASP A 1 92 ? 5.067 -40.373 -15.675 1.00 46.81 92 ASP A CA 1
ATOM 730 C C . ASP A 1 92 ? 6.034 -40.017 -16.830 1.00 46.81 92 ASP A C 1
ATOM 732 O O . ASP A 1 92 ? 6.185 -40.740 -17.808 1.00 46.81 92 ASP A O 1
ATOM 736 N N . GLY A 1 93 ? 6.809 -38.942 -16.622 1.00 46.09 93 GLY A N 1
ATOM 737 C CA . GLY A 1 93 ? 8.200 -38.869 -17.087 1.00 46.09 93 GLY A CA 1
ATOM 738 C C . GLY A 1 93 ? 8.516 -37.987 -18.303 1.00 46.09 93 GLY A C 1
ATOM 739 O O . GLY A 1 93 ? 8.347 -38.403 -19.439 1.00 46.09 93 GLY A O 1
ATOM 740 N N . ARG A 1 94 ? 9.205 -36.868 -18.021 1.00 50.12 94 ARG A N 1
ATOM 741 C CA . ARG A 1 94 ? 10.070 -36.063 -18.919 1.00 50.12 94 ARG A CA 1
ATOM 742 C C . ARG A 1 94 ? 9.398 -35.144 -19.955 1.00 50.12 94 ARG A C 1
ATOM 744 O O . ARG A 1 94 ? 8.668 -35.578 -20.829 1.00 50.12 94 ARG A O 1
ATOM 751 N N . GLY A 1 95 ? 9.810 -33.876 -19.922 1.00 44.47 95 GLY A N 1
ATOM 752 C CA . GLY A 1 95 ? 9.561 -32.855 -20.946 1.00 44.47 95 GLY A CA 1
ATOM 753 C C . GLY A 1 95 ? 9.864 -31.478 -20.353 1.00 44.47 95 GLY A C 1
ATOM 754 O O . GLY A 1 95 ? 8.963 -30.715 -20.061 1.00 44.47 95 GLY A O 1
ATOM 755 N N . GLY A 1 96 ? 11.082 -31.186 -19.894 1.00 44.41 96 GLY A N 1
ATOM 756 C CA . GLY A 1 96 ? 12.249 -31.103 -20.761 1.00 44.41 96 GLY A CA 1
ATOM 757 C C . GLY A 1 96 ? 12.064 -29.903 -21.682 1.00 44.41 96 GLY A C 1
ATOM 758 O O . GLY A 1 96 ? 11.621 -30.098 -22.805 1.00 44.41 96 GLY A O 1
ATOM 759 N N . TYR A 1 97 ? 12.354 -28.688 -21.199 1.00 42.94 97 TYR A N 1
ATOM 760 C CA . TYR A 1 97 ? 12.485 -27.507 -22.055 1.00 42.94 97 TYR A CA 1
ATOM 761 C C . TYR A 1 97 ? 13.579 -27.807 -23.078 1.00 42.94 97 TYR A C 1
ATOM 763 O O . TYR A 1 97 ? 14.774 -27.678 -22.796 1.00 42.94 97 TYR A O 1
ATOM 771 N N . SER A 1 98 ? 13.181 -28.313 -24.238 1.00 48.09 98 SER A N 1
ATOM 772 C CA . SER A 1 98 ? 14.112 -28.609 -25.304 1.00 48.09 98 SER A CA 1
ATOM 773 C C . SER A 1 98 ? 14.535 -27.265 -25.865 1.00 48.09 98 SER A C 1
ATOM 775 O O . SER A 1 98 ? 13.706 -26.480 -26.309 1.00 48.09 98 SER A O 1
ATOM 777 N N . ARG A 1 99 ? 15.842 -26.992 -25.877 1.00 49.03 99 ARG A N 1
ATOM 778 C CA . ARG A 1 99 ? 16.428 -25.818 -26.554 1.00 49.03 99 ARG A CA 1
ATOM 779 C C . ARG A 1 99 ? 15.942 -25.653 -28.007 1.00 49.03 99 ARG A C 1
ATOM 781 O O . ARG A 1 99 ? 16.067 -24.573 -28.567 1.00 49.03 99 ARG A O 1
ATOM 788 N N . HIS A 1 100 ? 15.397 -26.720 -28.592 1.00 51.97 100 HIS A N 1
ATOM 789 C CA . HIS A 1 100 ? 14.776 -26.751 -29.909 1.00 51.97 100 HIS A CA 1
ATOM 790 C C . HIS A 1 100 ? 13.455 -25.959 -29.981 1.00 51.97 100 HIS A C 1
ATOM 792 O O . HIS A 1 100 ? 13.288 -25.185 -30.918 1.00 51.97 100 HIS A O 1
ATOM 798 N N . ASP A 1 101 ? 12.598 -26.028 -28.952 1.00 58.84 101 ASP A N 1
ATOM 799 C CA . ASP A 1 101 ? 11.324 -25.286 -28.907 1.00 58.84 101 ASP A CA 1
ATOM 800 C C . ASP A 1 101 ? 11.552 -23.770 -28.831 1.00 58.84 101 ASP A C 1
ATOM 802 O O . ASP A 1 101 ? 10.782 -22.974 -29.358 1.00 58.84 101 ASP A O 1
ATOM 806 N N . SER A 1 102 ? 12.645 -23.340 -28.191 1.00 63.09 102 SER A N 1
ATOM 807 C CA . SER A 1 102 ? 12.966 -21.915 -28.062 1.00 63.09 102 SER A CA 1
ATOM 808 C C . SER A 1 102 ? 13.330 -21.274 -29.403 1.00 63.09 102 SER A C 1
ATOM 810 O O . SER A 1 102 ? 12.979 -20.122 -29.634 1.00 63.09 102 SER A O 1
ATOM 812 N N . LYS A 1 103 ? 14.011 -22.006 -30.295 1.00 71.94 103 LYS A N 1
ATOM 813 C CA . LYS A 1 103 ? 14.364 -21.521 -31.639 1.00 71.94 103 LYS A CA 1
ATOM 814 C C . LYS A 1 103 ? 13.129 -21.426 -32.530 1.00 71.94 103 LYS A C 1
ATOM 816 O O . LYS A 1 103 ? 12.984 -20.450 -33.257 1.00 71.94 103 LYS A O 1
ATOM 821 N N . GLU A 1 104 ? 12.235 -22.405 -32.436 1.00 68.25 104 GLU A N 1
ATOM 822 C CA . GLU A 1 104 ? 10.969 -22.410 -33.170 1.00 68.25 104 GLU A CA 1
ATOM 823 C C . GLU A 1 104 ? 10.055 -21.261 -32.716 1.00 68.25 104 GLU A C 1
ATOM 825 O O . GLU A 1 104 ? 9.606 -20.475 -33.549 1.00 68.25 104 GLU A O 1
ATOM 830 N N . ALA A 1 105 ? 9.917 -21.053 -31.403 1.00 75.44 105 ALA A N 1
ATOM 831 C CA . ALA A 1 105 ? 9.167 -19.926 -30.845 1.00 75.44 105 ALA A CA 1
ATOM 832 C C . ALA A 1 105 ? 9.763 -18.556 -31.231 1.00 75.44 105 ALA A C 1
ATOM 834 O O . ALA A 1 105 ? 9.032 -17.617 -31.545 1.00 75.44 105 ALA A O 1
ATOM 835 N N . MET A 1 106 ? 11.096 -18.424 -31.249 1.00 77.94 106 MET A N 1
ATOM 836 C CA . MET A 1 106 ? 11.761 -17.188 -31.689 1.00 77.94 106 MET A CA 1
ATOM 837 C C . MET A 1 106 ? 11.586 -16.929 -33.193 1.00 77.94 106 MET A C 1
ATOM 839 O O . MET A 1 106 ? 11.503 -15.773 -33.607 1.00 77.94 106 MET A O 1
ATOM 843 N N . MET A 1 107 ? 11.515 -17.982 -34.012 1.00 78.81 107 MET A N 1
ATOM 844 C CA . MET A 1 107 ? 11.257 -17.872 -35.450 1.00 78.81 107 MET A CA 1
ATOM 845 C C . MET A 1 107 ? 9.810 -17.461 -35.743 1.00 78.81 107 MET A C 1
ATOM 847 O O . MET A 1 107 ? 9.599 -16.618 -36.612 1.00 78.81 107 MET A O 1
ATOM 851 N N . GLU A 1 108 ? 8.835 -17.995 -35.005 1.00 80.25 108 GLU A N 1
ATOM 852 C CA . GLU A 1 108 ? 7.424 -17.597 -35.102 1.00 80.25 108 GLU A CA 1
ATOM 853 C C . GLU A 1 108 ? 7.243 -16.114 -34.743 1.00 80.25 108 GLU A C 1
ATOM 855 O O . GLU A 1 108 ? 6.665 -15.341 -35.509 1.00 80.25 108 GLU A O 1
ATOM 860 N N . GLN A 1 109 ? 7.854 -15.677 -33.639 1.00 82.88 109 GLN A N 1
ATOM 861 C CA . GLN A 1 109 ? 7.816 -14.276 -33.224 1.00 82.88 109 GLN A CA 1
ATOM 862 C C . GLN A 1 109 ? 8.487 -13.343 -34.249 1.00 82.88 109 GLN A C 1
ATOM 864 O O . GLN A 1 109 ? 7.992 -12.248 -34.522 1.00 82.88 109 GLN A O 1
ATOM 869 N N . ALA A 1 110 ? 9.602 -13.763 -34.854 1.00 83.62 110 ALA A N 1
ATOM 870 C CA . ALA A 1 110 ? 10.271 -12.982 -35.893 1.00 83.62 110 ALA A CA 1
ATOM 871 C C . ALA A 1 110 ? 9.427 -12.859 -37.177 1.00 83.62 110 ALA A C 1
ATOM 873 O O . ALA A 1 110 ? 9.466 -11.814 -37.830 1.00 83.62 110 ALA A O 1
ATOM 874 N N . GLN A 1 111 ? 8.642 -13.884 -37.527 1.00 80.38 111 GLN A N 1
ATOM 875 C CA . GLN A 1 111 ? 7.703 -13.824 -38.653 1.00 80.38 111 GLN A CA 1
ATOM 876 C C . GLN A 1 111 ? 6.578 -12.818 -38.395 1.00 80.38 111 GLN A C 1
ATOM 878 O O . GLN A 1 111 ? 6.330 -11.958 -39.238 1.00 80.38 111 GLN A O 1
ATOM 883 N N . GLU A 1 112 ? 5.978 -12.835 -37.203 1.00 84.94 112 GLU A N 1
ATOM 884 C CA . GLU A 1 112 ? 4.946 -11.861 -36.824 1.00 84.94 112 GLU A CA 1
ATOM 885 C C . GLU A 1 112 ? 5.479 -10.416 -36.863 1.00 84.94 112 GLU A C 1
ATOM 887 O O . GLU A 1 112 ? 4.803 -9.492 -37.325 1.00 84.94 112 GLU A O 1
ATOM 892 N N . MET A 1 113 ? 6.724 -10.197 -36.430 1.00 83.50 113 MET A N 1
ATOM 893 C CA . MET A 1 113 ? 7.364 -8.882 -36.516 1.00 83.50 113 MET A CA 1
ATOM 894 C C . MET A 1 113 ? 7.598 -8.434 -37.966 1.00 83.50 113 MET A C 1
ATOM 896 O O . MET A 1 113 ? 7.495 -7.242 -38.252 1.00 83.50 113 MET A O 1
ATOM 900 N N . MET A 1 114 ? 7.907 -9.358 -38.881 1.00 83.25 114 MET A N 1
ATOM 901 C CA . MET A 1 114 ? 8.115 -9.058 -40.301 1.00 83.25 114 MET A CA 1
ATOM 9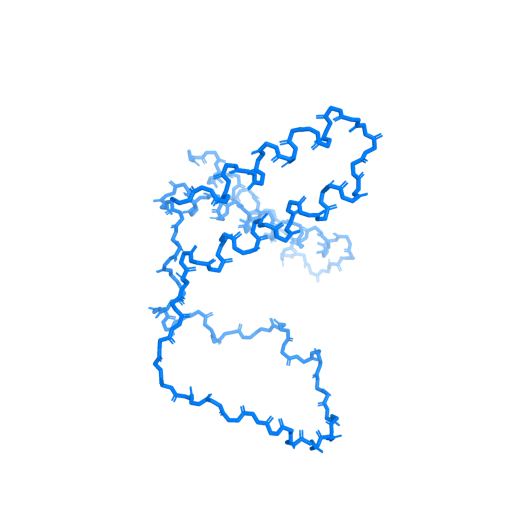02 C C . MET A 1 114 ? 6.811 -8.635 -40.991 1.00 83.25 114 MET A C 1
ATOM 904 O O . MET A 1 114 ? 6.815 -7.690 -41.785 1.00 83.25 114 MET A O 1
ATOM 908 N N . ASP A 1 115 ? 5.700 -9.288 -40.650 1.00 81.62 115 ASP A N 1
ATOM 909 C CA . ASP A 1 115 ? 4.374 -8.958 -41.180 1.00 81.62 115 ASP A CA 1
ATOM 910 C C . ASP A 1 115 ? 3.892 -7.583 -40.695 1.00 81.62 115 ASP A C 1
ATOM 912 O O . ASP A 1 115 ? 3.282 -6.824 -41.452 1.00 81.62 115 ASP A O 1
ATOM 916 N N . ASN A 1 116 ? 4.241 -7.222 -39.458 1.00 82.75 116 ASN A N 1
ATOM 917 C CA . ASN A 1 116 ? 3.912 -5.929 -38.859 1.00 82.75 116 ASN A CA 1
ATOM 918 C C . ASN A 1 116 ? 4.917 -4.807 -39.188 1.00 82.75 116 ASN A C 1
ATOM 920 O O . ASN A 1 116 ? 4.661 -3.640 -38.878 1.00 82.75 116 ASN A O 1
ATOM 924 N N . ALA A 1 117 ? 6.059 -5.117 -39.808 1.00 81.75 117 ALA A N 1
ATOM 925 C CA . ALA A 1 117 ? 7.093 -4.130 -40.097 1.00 81.75 117 ALA A CA 1
ATOM 926 C C . ALA A 1 117 ? 6.649 -3.151 -41.196 1.00 81.75 117 ALA A C 1
ATOM 928 O O . ALA A 1 117 ? 6.327 -3.537 -42.329 1.00 81.75 117 ALA A O 1
ATOM 929 N N . THR A 1 118 ? 6.699 -1.860 -40.864 1.00 77.31 118 THR A N 1
ATOM 930 C CA . THR A 1 118 ? 6.217 -0.767 -41.726 1.00 77.31 118 THR A CA 1
ATOM 931 C C . THR A 1 118 ? 7.325 -0.141 -42.567 1.00 77.31 118 THR A C 1
ATOM 933 O O . THR A 1 118 ? 7.041 0.510 -43.573 1.00 77.31 118 THR A O 1
ATOM 936 N N . THR A 1 119 ? 8.589 -0.359 -42.191 1.00 85.00 119 THR A N 1
ATOM 937 C CA . THR A 1 119 ? 9.750 0.199 -42.889 1.00 85.00 119 THR A CA 1
ATOM 938 C C . THR A 1 119 ? 10.670 -0.886 -43.445 1.00 85.00 119 THR A C 1
ATOM 940 O O . THR A 1 119 ? 10.894 -1.925 -42.826 1.00 85.00 119 THR A O 1
ATOM 943 N N . GLU A 1 120 ? 11.279 -0.629 -44.606 1.00 76.44 120 GLU A N 1
ATOM 944 C CA . GLU A 1 120 ? 12.240 -1.564 -45.219 1.00 76.44 120 GLU A CA 1
ATOM 945 C C . GLU A 1 120 ? 13.464 -1.819 -44.324 1.00 76.44 120 GLU A C 1
ATOM 947 O O . GLU A 1 120 ? 14.006 -2.919 -44.298 1.00 76.44 120 GLU A O 1
ATOM 952 N N . ARG A 1 121 ? 13.853 -0.839 -43.499 1.00 80.19 121 ARG A N 1
ATOM 953 C CA . ARG A 1 121 ? 14.950 -0.990 -42.535 1.00 80.19 121 ARG A CA 1
ATOM 954 C C . ARG A 1 121 ? 14.626 -1.995 -41.423 1.00 80.19 121 ARG A C 1
ATOM 956 O O . ARG A 1 121 ? 15.513 -2.739 -41.013 1.00 80.19 121 ARG A O 1
ATOM 963 N N . GLU A 1 122 ? 13.387 -2.014 -40.932 1.00 80.00 122 GLU A N 1
ATOM 964 C CA . GLU A 1 122 ? 12.923 -2.993 -39.936 1.00 80.00 122 GLU A CA 1
ATOM 965 C C . GLU A 1 122 ? 12.838 -4.390 -40.549 1.00 80.00 122 GLU A C 1
ATOM 967 O O . GLU A 1 122 ? 13.340 -5.352 -39.970 1.00 80.00 122 GLU A O 1
ATOM 972 N N . ARG A 1 123 ? 12.298 -4.483 -41.767 1.00 82.31 123 ARG A N 1
ATOM 973 C CA . ARG A 1 123 ? 12.229 -5.731 -42.536 1.00 82.31 123 ARG A CA 1
ATOM 974 C C . ARG A 1 123 ? 13.611 -6.334 -42.758 1.00 82.31 123 ARG A C 1
ATOM 976 O O . ARG A 1 123 ? 13.811 -7.528 -42.548 1.00 82.31 123 ARG A O 1
ATOM 983 N N . ASP A 1 124 ? 14.589 -5.508 -43.112 1.00 84.94 124 ASP A N 1
ATOM 984 C CA . ASP A 1 124 ? 15.968 -5.950 -43.307 1.00 84.94 124 ASP A CA 1
ATOM 985 C C . ASP A 1 124 ? 16.654 -6.372 -42.002 1.00 84.94 124 ASP A C 1
ATOM 987 O O . ASP A 1 124 ? 17.437 -7.325 -42.004 1.00 84.94 124 ASP A O 1
ATOM 991 N N . ALA A 1 125 ? 16.354 -5.716 -40.879 1.00 85.88 125 ALA A N 1
ATOM 992 C CA . ALA A 1 125 ? 16.862 -6.123 -39.572 1.00 85.88 125 ALA A CA 1
ATOM 993 C C . ALA A 1 125 ? 16.290 -7.486 -39.138 1.00 85.88 125 ALA A C 1
ATOM 995 O O . ALA A 1 125 ? 17.045 -8.358 -38.706 1.00 85.88 125 ALA A O 1
ATOM 996 N N . ILE A 1 126 ? 14.985 -7.702 -39.323 1.00 86.38 126 ILE A N 1
ATOM 997 C CA . ILE A 1 126 ? 14.304 -8.956 -38.969 1.00 86.38 126 ILE A CA 1
ATOM 998 C C . ILE A 1 126 ? 14.765 -10.106 -39.876 1.00 86.38 126 ILE A C 1
ATOM 1000 O O . ILE A 1 126 ? 15.070 -11.192 -39.388 1.00 86.38 126 ILE A O 1
ATOM 1004 N N . ARG A 1 127 ? 14.936 -9.862 -41.183 1.00 84.00 127 ARG A N 1
ATOM 1005 C CA . ARG A 1 127 ? 15.506 -10.849 -42.122 1.00 84.00 127 ARG A CA 1
ATOM 1006 C C . ARG A 1 127 ? 16.904 -11.310 -41.714 1.00 84.00 127 ARG A C 1
ATOM 1008 O O . ARG A 1 127 ? 17.212 -12.499 -41.819 1.00 84.00 127 ARG A O 1
ATOM 1015 N N . ARG A 1 128 ? 17.756 -10.386 -41.254 1.00 86.38 128 ARG A N 1
ATOM 1016 C CA . ARG A 1 128 ? 19.099 -10.716 -40.746 1.00 86.38 128 ARG A CA 1
ATOM 1017 C C . ARG A 1 128 ? 19.013 -11.566 -39.482 1.00 86.38 128 ARG A C 1
ATOM 1019 O O . ARG A 1 128 ? 19.662 -12.602 -39.428 1.00 86.38 128 ARG A O 1
ATOM 1026 N N . PHE A 1 129 ? 18.152 -11.186 -38.540 1.00 84.75 129 PHE A N 1
ATOM 1027 C CA . PHE A 1 129 ? 17.914 -11.939 -37.308 1.00 84.75 129 PHE A CA 1
ATOM 1028 C C . PHE A 1 129 ? 17.426 -13.374 -37.575 1.00 84.75 129 PHE A C 1
ATOM 1030 O O . PHE A 1 129 ? 18.007 -14.327 -37.063 1.00 84.75 129 PHE A O 1
ATOM 1037 N N . MET A 1 130 ? 16.435 -13.558 -38.456 1.00 82.75 130 MET A N 1
ATOM 1038 C CA . MET A 1 130 ? 15.958 -14.891 -38.858 1.00 82.75 130 MET A CA 1
ATOM 1039 C C . MET A 1 130 ? 17.050 -15.725 -39.548 1.00 82.75 130 MET A C 1
ATOM 1041 O O . MET A 1 130 ? 17.144 -16.932 -39.336 1.00 82.75 130 MET A O 1
ATOM 1045 N N . SER A 1 131 ? 17.897 -15.086 -40.363 1.00 82.94 131 SER A N 1
ATOM 1046 C CA . SER A 1 131 ? 19.011 -15.759 -41.047 1.00 82.94 131 SER A CA 1
ATOM 1047 C C . SER A 1 131 ? 20.103 -16.220 -40.078 1.00 82.94 131 SER A C 1
ATOM 1049 O O . SER A 1 131 ? 20.719 -17.260 -40.300 1.00 82.94 131 SER A O 1
ATOM 1051 N N . GLU A 1 132 ? 20.352 -15.457 -39.013 1.00 82.00 132 GLU A N 1
ATOM 1052 C CA . GLU A 1 132 ? 21.296 -15.821 -37.953 1.00 82.00 132 GLU A CA 1
ATOM 1053 C C . GLU A 1 132 ? 20.744 -16.938 -37.068 1.00 82.00 132 GLU A C 1
ATOM 1055 O O . GLU A 1 132 ? 21.471 -17.883 -36.778 1.00 82.00 132 GLU A O 1
ATOM 1060 N N . LEU A 1 133 ? 19.453 -16.899 -36.724 1.00 75.88 133 LEU A N 1
ATOM 1061 C CA . LEU A 1 133 ? 18.800 -17.983 -35.987 1.00 75.88 133 LEU A CA 1
ATOM 1062 C C . LEU A 1 133 ? 18.785 -19.298 -36.775 1.00 75.88 133 LEU A C 1
ATOM 1064 O O . LEU A 1 133 ? 18.932 -20.362 -36.184 1.00 75.88 133 LEU A O 1
ATOM 1068 N N . GLY A 1 134 ? 18.624 -19.249 -38.101 1.00 69.06 134 GLY A N 1
ATOM 1069 C CA . GLY A 1 134 ? 18.607 -20.428 -38.974 1.00 69.06 134 GLY A CA 1
ATOM 1070 C C . GLY A 1 134 ? 19.970 -21.095 -39.207 1.00 69.06 134 GLY A C 1
ATOM 1071 O O . GLY A 1 134 ? 20.004 -22.209 -39.727 1.00 69.06 134 GLY A O 1
ATOM 1072 N N . ARG A 1 135 ? 21.080 -20.453 -38.823 1.00 68.88 135 ARG A N 1
ATOM 1073 C CA . ARG A 1 135 ? 22.431 -21.025 -38.909 1.00 68.88 135 ARG A CA 1
ATOM 1074 C C . ARG A 1 135 ? 22.753 -21.800 -37.628 1.00 68.88 135 ARG A C 1
ATOM 1076 O O . ARG A 1 135 ? 23.177 -21.199 -36.648 1.00 68.88 135 ARG A O 1
ATOM 1083 N N . ASP A 1 136 ? 22.541 -23.116 -37.657 1.00 54.59 136 ASP A N 1
ATOM 1084 C CA . ASP A 1 136 ? 23.285 -24.063 -36.805 1.00 54.59 136 ASP A CA 1
ATOM 1085 C C . ASP A 1 136 ? 24.552 -24.529 -37.538 1.00 54.59 136 ASP A C 1
ATOM 1087 O O . ASP A 1 136 ? 24.461 -24.770 -38.768 1.00 54.59 136 ASP A O 1
#

Foldseek 3Di:
DVVLVVVLVVLVVVLVVLVPDPDDDPVSVVSNVVSVVVSVVSVVVVVCVVPNDCPPPPPDDPPDPPDDDDDPPDDPPPDDDDDDDDDDDDDDDDDDPDPVVVLVVVLVVLVVQCVVDPDPVSNVVSVVVNVVSPPD

Radius of gyration: 27.5 Å; chains: 1; bounding box: 45×48×67 Å

pLDDT: mean 70.85, std 20.6, range [38.28, 96.69]

Organism: NCBI:txid2093857

Sequence (136 aa):
MEYLYDLKEKLCKELEEYAQKSNMNAGDLEMVHKLTDTIKNVDKIMMLEEGGYSQAADMDSPSSYARGSSYANRGKHYVRGHYSRDGGYSRDGRGGYSRHDSKEAMMEQAQEMMDNATTERERDAIRRFMSELGRD